Protein AF-A0A934H9K4-F1 (afdb_monomer_lite)

Sequence (70 aa):
VRDVEPTAAQWRFGGGPLDTNHTRIIDLAWPADKKPTQEEILGKYTPTQESDPDKIDPNSYCLLPMLRAP

Secondary structure (DSSP, 8-state):
---EESS-BTTBEES--SSSS----------TTSSSPHHHHHH-S-------GGGS-GGGSPPPPPPPP-

Radius of gyration: 13.75 Å; chains: 1; bounding box: 29×26×39 Å

pLDDT: mean 94.05, std 4.04, range [70.69, 97.75]

Structure (mmCIF, N/CA/C/O backbone):
data_AF-A0A934H9K4-F1
#
_entry.id   AF-A0A934H9K4-F1
#
loop_
_atom_site.group_PDB
_atom_site.id
_atom_site.type_symbol
_atom_site.label_atom_id
_atom_site.label_alt_id
_atom_site.label_comp_id
_atom_site.label_asym_id
_atom_site.label_entity_id
_atom_site.label_seq_id
_atom_site.pdbx_PDB_ins_code
_atom_site.Cartn_x
_atom_site.Cartn_y
_atom_site.Cartn_z
_atom_site.occupancy
_atom_site.B_iso_or_equiv
_atom_site.auth_seq_id
_atom_site.auth_comp_id
_atom_site.auth_asym_id
_atom_site.auth_atom_id
_atom_site.pdbx_PDB_model_num
ATOM 1 N N . VAL A 1 1 ? -8.137 -5.958 -11.013 1.00 83.75 1 VAL A N 1
ATOM 2 C CA . VAL A 1 1 ? -7.896 -4.731 -10.216 1.00 83.75 1 VAL A CA 1
ATOM 3 C C . VAL A 1 1 ? -7.224 -3.718 -11.132 1.00 83.75 1 VAL A C 1
ATOM 5 O O . VAL A 1 1 ? -6.395 -4.141 -11.927 1.00 83.75 1 VAL A O 1
ATOM 8 N N . ARG A 1 2 ? -7.641 -2.444 -11.125 1.00 92.31 2 ARG A N 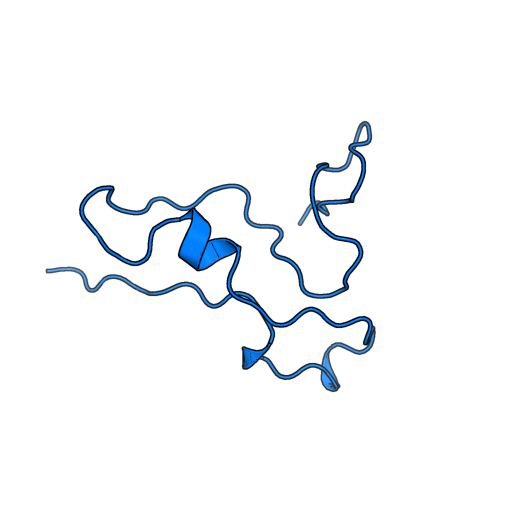1
ATOM 9 C CA . ARG A 1 2 ? -6.982 -1.394 -11.925 1.00 92.31 2 ARG A CA 1
ATOM 10 C C . ARG A 1 2 ? -5.684 -0.994 -11.232 1.00 92.31 2 ARG A C 1
ATOM 12 O O . ARG A 1 2 ? -5.689 -0.875 -10.012 1.00 92.31 2 ARG A O 1
ATOM 19 N N . ASP A 1 3 ? -4.627 -0.785 -12.004 1.00 93.88 3 ASP A N 1
ATOM 20 C CA . ASP A 1 3 ? -3.334 -0.410 -11.439 1.00 93.88 3 ASP A CA 1
ATOM 21 C C . ASP A 1 3 ? -3.264 1.068 -11.017 1.00 93.88 3 ASP A C 1
ATOM 23 O O . ASP A 1 3 ? -4.059 1.897 -11.492 1.00 93.88 3 ASP A O 1
ATOM 27 N N . VAL A 1 4 ? -2.317 1.371 -10.125 1.00 96.44 4 VAL A N 1
ATOM 28 C CA . VAL A 1 4 ? -2.029 2.713 -9.602 1.00 96.44 4 VAL A CA 1
ATOM 29 C C . VAL A 1 4 ? -0.626 3.118 -10.046 1.00 96.44 4 VAL A C 1
ATOM 31 O O . VAL A 1 4 ? 0.373 2.776 -9.434 1.00 96.44 4 VAL A O 1
ATOM 34 N N . GLU A 1 5 ? -0.552 3.865 -11.138 1.00 96.75 5 GLU A N 1
ATOM 35 C CA . GLU A 1 5 ? 0.719 4.260 -11.745 1.00 96.75 5 GLU A CA 1
ATOM 36 C C . GLU A 1 5 ? 1.285 5.535 -11.101 1.00 96.75 5 GLU A C 1
ATOM 38 O O . GLU A 1 5 ? 0.550 6.282 -10.443 1.00 96.75 5 GLU A O 1
ATOM 43 N N . PRO A 1 6 ? 2.552 5.892 -11.375 1.00 96.94 6 PRO A N 1
ATOM 44 C CA . PRO A 1 6 ? 3.080 7.211 -11.029 1.00 96.94 6 PRO A CA 1
ATOM 45 C C . PRO A 1 6 ? 2.263 8.359 -11.618 1.00 96.94 6 PRO A C 1
ATOM 47 O O . PRO A 1 6 ? 2.031 9.372 -10.962 1.00 96.94 6 PRO A O 1
ATOM 50 N N . THR A 1 7 ? 1.778 8.197 -12.850 1.00 97.75 7 THR A N 1
ATOM 51 C CA . THR A 1 7 ? 0.956 9.194 -13.545 1.00 97.75 7 THR A CA 1
ATOM 52 C C . THR A 1 7 ? -0.377 8.583 -13.953 1.00 97.75 7 THR A C 1
ATOM 54 O O . THR A 1 7 ? -0.419 7.488 -14.508 1.00 97.75 7 THR A O 1
ATOM 57 N N . ALA A 1 8 ? -1.471 9.304 -13.705 1.00 97.31 8 ALA A N 1
ATOM 58 C CA . ALA A 1 8 ? -2.804 8.854 -14.088 1.00 97.31 8 ALA A CA 1
ATOM 59 C C . ALA A 1 8 ? -2.956 8.743 -15.617 1.00 97.31 8 ALA A C 1
ATOM 61 O O . ALA A 1 8 ? -2.376 9.515 -16.380 1.00 97.31 8 ALA A O 1
ATOM 62 N N . ALA A 1 9 ? -3.811 7.822 -16.058 1.00 96.38 9 ALA A N 1
ATOM 63 C CA . ALA A 1 9 ? -4.219 7.676 -17.453 1.00 96.38 9 ALA A CA 1
ATOM 64 C C . ALA A 1 9 ? -5.740 7.505 -17.526 1.00 96.38 9 ALA A C 1
ATOM 66 O O . ALA A 1 9 ? -6.381 7.232 -16.515 1.00 96.38 9 ALA A O 1
ATOM 67 N N . GLN A 1 10 ? -6.334 7.580 -18.723 1.00 96.31 10 GLN A N 1
ATOM 68 C CA . GLN A 1 10 ? -7.793 7.452 -18.888 1.00 96.31 10 GLN A CA 1
ATOM 69 C C . GLN A 1 10 ? -8.374 6.189 -18.218 1.00 96.31 10 GLN A C 1
ATOM 71 O O . GLN A 1 10 ? -9.513 6.193 -17.760 1.00 96.31 10 GLN A O 1
ATOM 76 N N . TRP A 1 11 ? -7.578 5.119 -18.125 1.00 92.56 11 TRP A N 1
ATOM 77 C CA . TRP A 1 11 ? -8.004 3.819 -17.604 1.00 92.56 11 TRP A CA 1
ATOM 78 C C . TRP A 1 11 ? -7.191 3.333 -16.393 1.00 92.56 11 TRP A C 1
ATOM 80 O O . TRP A 1 11 ? -7.357 2.176 -16.002 1.00 92.56 11 TRP A O 1
ATOM 90 N N . ARG A 1 12 ? -6.333 4.180 -15.796 1.00 94.38 12 ARG A N 1
ATOM 91 C CA . ARG A 1 12 ? -5.444 3.848 -14.658 1.00 94.38 12 ARG A CA 1
ATOM 92 C C . ARG A 1 12 ? -5.450 4.949 -13.598 1.00 94.38 12 ARG A C 1
ATOM 94 O O . ARG A 1 12 ? -5.581 6.123 -13.938 1.00 94.38 12 ARG A O 1
ATOM 101 N N . PHE A 1 13 ? -5.302 4.572 -12.330 1.00 97.12 13 PHE A N 1
ATOM 102 C CA . PHE A 1 13 ? -5.099 5.551 -11.260 1.00 97.12 13 PHE A CA 1
ATOM 103 C C . PHE A 1 13 ? -3.672 6.114 -11.311 1.00 97.12 13 PHE A C 1
ATOM 105 O O . PHE A 1 13 ? -2.808 5.549 -11.980 1.00 97.12 13 PHE A O 1
ATOM 112 N N . GLY A 1 14 ? -3.453 7.244 -10.636 1.00 97.00 14 GLY A N 1
ATOM 113 C CA . GLY A 1 14 ? -2.161 7.926 -10.546 1.00 97.00 14 GLY A CA 1
ATOM 114 C C . GLY A 1 14 ? -1.733 8.161 -9.097 1.00 97.00 14 GLY A C 1
ATOM 115 O O . GLY A 1 14 ? -2.569 8.086 -8.197 1.00 97.00 14 GLY A O 1
ATOM 116 N N . GLY A 1 15 ? -0.462 8.512 -8.892 1.00 95.69 15 GLY A N 1
ATOM 117 C CA . GLY A 1 15 ? 0.111 8.835 -7.580 1.00 95.69 15 GLY A CA 1
ATOM 118 C C . GLY A 1 15 ? 0.757 7.655 -6.848 1.00 95.69 15 GLY A C 1
ATOM 119 O O . GLY A 1 15 ? 1.206 7.827 -5.718 1.00 95.69 15 GLY A O 1
ATOM 120 N N . GLY A 1 16 ? 0.820 6.479 -7.477 1.00 95.25 16 GLY A N 1
ATOM 121 C CA . GLY A 1 16 ? 1.532 5.317 -6.948 1.00 95.25 16 GLY A CA 1
ATOM 122 C C . GLY A 1 16 ? 3.041 5.392 -7.215 1.00 95.25 16 GLY A C 1
ATOM 123 O O . GLY A 1 16 ? 3.482 6.092 -8.127 1.00 95.25 16 GLY A O 1
ATOM 124 N N . PRO A 1 17 ? 3.874 4.690 -6.443 1.00 95.25 17 PRO A N 1
ATOM 125 C CA . PRO A 1 17 ? 5.289 4.547 -6.754 1.00 95.25 17 PRO A CA 1
ATOM 126 C C . PRO A 1 17 ? 5.510 3.546 -7.895 1.00 95.25 17 PRO A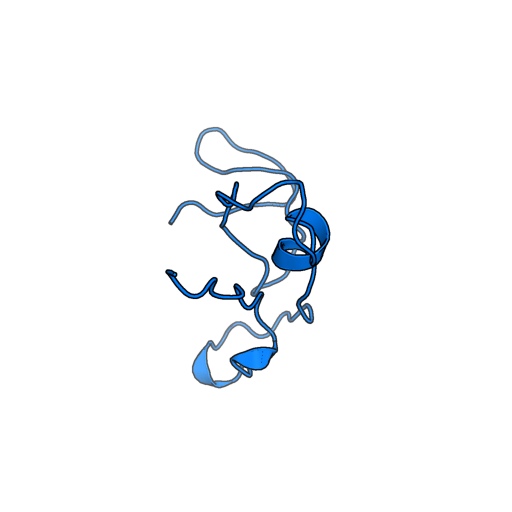 C 1
ATOM 128 O O . PRO A 1 17 ? 4.689 2.672 -8.160 1.00 95.25 17 PRO A O 1
ATOM 131 N N . LEU A 1 18 ? 6.655 3.661 -8.571 1.00 95.12 18 LEU A N 1
ATOM 132 C CA . LEU A 1 18 ? 7.066 2.710 -9.603 1.00 95.12 18 L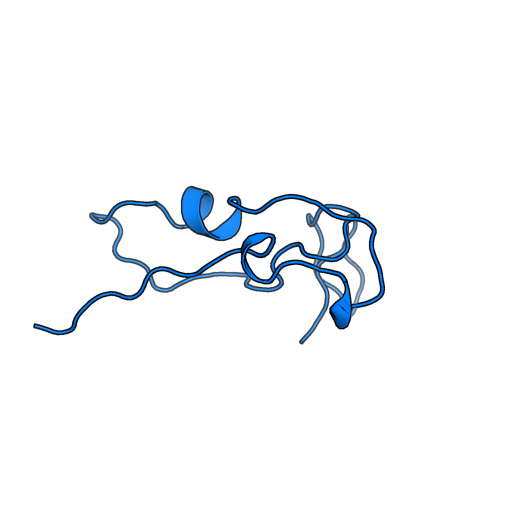EU A CA 1
ATOM 133 C C . LEU A 1 18 ? 7.746 1.501 -8.950 1.00 95.12 18 LEU A C 1
ATOM 135 O O . LEU A 1 18 ? 8.958 1.347 -9.049 1.00 95.12 18 LEU A O 1
ATOM 139 N N . ASP A 1 19 ? 6.981 0.687 -8.234 1.00 95.81 19 ASP A N 1
ATOM 140 C CA . ASP A 1 19 ? 7.409 -0.599 -7.681 1.00 95.81 19 ASP A CA 1
ATOM 141 C C . ASP A 1 19 ? 6.353 -1.678 -7.965 1.00 95.81 19 ASP A C 1
ATOM 143 O O . ASP A 1 19 ? 5.242 -1.385 -8.409 1.00 95.81 19 ASP A O 1
ATOM 147 N N . THR A 1 20 ? 6.696 -2.945 -7.757 1.00 95.12 20 THR A N 1
ATOM 148 C CA . THR A 1 20 ? 5.805 -4.056 -8.1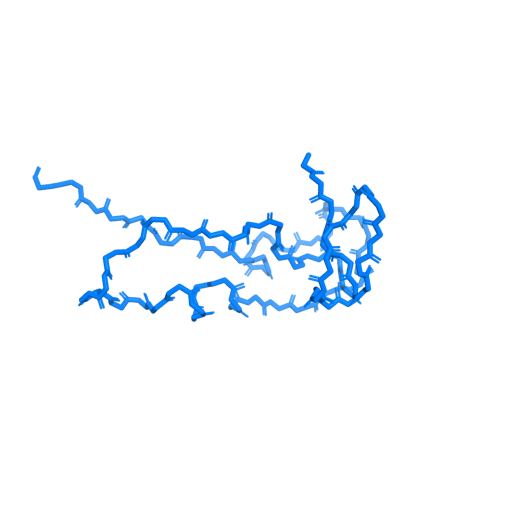15 1.00 95.12 20 THR A CA 1
ATOM 149 C C . THR A 1 20 ? 4.698 -4.257 -7.078 1.00 95.12 20 THR A C 1
ATOM 151 O O . THR A 1 20 ? 3.567 -4.599 -7.432 1.00 95.12 20 THR A O 1
ATOM 154 N N . ASN A 1 21 ? 4.988 -4.022 -5.797 1.00 95.44 21 ASN A N 1
ATOM 155 C CA . ASN A 1 21 ? 4.164 -4.473 -4.675 1.00 95.44 21 ASN A CA 1
ATOM 156 C C . ASN A 1 21 ? 3.389 -3.375 -3.925 1.00 95.44 21 ASN A C 1
ATOM 158 O O . ASN A 1 21 ? 2.762 -3.688 -2.909 1.00 95.44 21 ASN A O 1
ATOM 162 N N . HIS A 1 22 ? 3.361 -2.129 -4.412 1.00 95.75 22 HIS A N 1
ATOM 163 C CA . HIS A 1 22 ? 2.488 -1.094 -3.855 1.00 95.75 22 HIS A CA 1
ATOM 164 C C . HIS A 1 22 ? 1.013 -1.511 -3.846 1.00 95.75 22 HIS A C 1
ATOM 166 O O . HIS A 1 22 ? 0.541 -2.362 -4.609 1.00 95.75 22 HIS A O 1
ATOM 172 N N . THR A 1 23 ? 0.244 -0.873 -2.971 1.00 95.50 23 THR A N 1
ATOM 173 C CA . THR A 1 23 ? -1.180 -1.168 -2.835 1.00 95.50 23 THR A CA 1
ATOM 174 C C . THR A 1 23 ? -2.006 -0.630 -4.006 1.00 95.50 23 THR A C 1
ATOM 176 O O . THR A 1 23 ? -1.784 0.471 -4.500 1.00 95.50 23 THR A O 1
ATOM 179 N N . ARG A 1 24 ? -3.017 -1.403 -4.420 1.00 95.62 24 ARG A N 1
ATOM 180 C CA . ARG A 1 24 ? -4.082 -0.958 -5.342 1.00 95.62 24 ARG A CA 1
ATOM 181 C C . ARG A 1 24 ? -5.382 -0.621 -4.600 1.00 95.62 24 ARG A C 1
ATOM 183 O O . ARG A 1 24 ? -6.443 -0.493 -5.211 1.00 95.62 24 ARG A O 1
ATOM 190 N N . ILE A 1 25 ? -5.316 -0.529 -3.274 1.00 95.56 25 ILE A N 1
ATOM 191 C CA . ILE A 1 25 ? -6.435 -0.146 -2.417 1.00 95.56 25 ILE A CA 1
ATOM 192 C C . ILE A 1 25 ? -6.469 1.376 -2.347 1.00 95.56 25 ILE A C 1
ATOM 194 O O . ILE A 1 25 ? -5.489 2.001 -1.956 1.00 95.56 25 ILE A O 1
ATOM 198 N N . ILE A 1 26 ? -7.603 1.957 -2.730 1.00 95.38 26 ILE A N 1
ATOM 199 C CA . ILE A 1 26 ? -7.777 3.414 -2.765 1.00 95.38 26 ILE A CA 1
ATOM 200 C C . ILE A 1 26 ? -8.183 3.956 -1.393 1.00 95.38 26 ILE A C 1
ATOM 202 O O . ILE A 1 26 ? -7.763 5.043 -1.014 1.00 95.38 26 ILE A O 1
ATOM 206 N N . ASP A 1 27 ? -8.994 3.194 -0.658 1.00 95.25 27 ASP A N 1
ATOM 207 C CA . ASP A 1 27 ? -9.543 3.599 0.632 1.00 95.25 27 ASP A CA 1
ATOM 208 C C . ASP A 1 27 ? -9.880 2.369 1.491 1.00 95.25 27 ASP A C 1
ATOM 210 O O . ASP A 1 27 ? -10.138 1.278 0.964 1.00 95.25 27 ASP A O 1
ATOM 214 N N . LEU A 1 28 ? -9.865 2.549 2.809 1.00 93.88 28 LEU A N 1
ATOM 215 C CA . LEU A 1 28 ? -10.238 1.575 3.819 1.00 93.88 28 LEU A CA 1
ATOM 216 C C . LEU A 1 28 ? -11.291 2.186 4.744 1.00 93.88 28 LEU A C 1
ATOM 218 O O . LEU A 1 28 ? -11.067 3.205 5.392 1.00 93.88 28 LEU A O 1
ATOM 222 N N . ALA A 1 29 ? -12.398 1.470 4.940 1.00 93.50 29 ALA A N 1
ATOM 223 C CA . ALA A 1 29 ? -13.313 1.782 6.030 1.00 93.50 29 ALA A CA 1
ATOM 224 C C . ALA A 1 29 ? -12.628 1.481 7.378 1.00 93.50 29 ALA A C 1
ATOM 226 O O . ALA 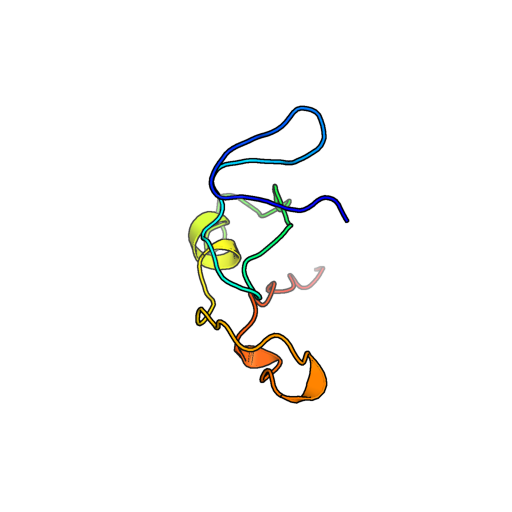A 1 29 ? -12.667 0.354 7.874 1.00 93.50 29 ALA A O 1
ATOM 227 N N . TRP A 1 30 ? -11.979 2.493 7.956 1.00 93.81 30 TRP A N 1
ATOM 228 C CA . TRP A 1 30 ? -11.224 2.395 9.199 1.00 93.81 30 TRP A CA 1
ATOM 229 C C . TRP A 1 30 ? -11.699 3.446 10.212 1.00 93.81 30 TRP A C 1
ATOM 231 O O . TRP A 1 30 ? -11.854 4.613 9.846 1.00 93.81 30 TRP A O 1
ATOM 241 N N . PRO A 1 31 ? -11.954 3.082 11.483 1.00 92.88 31 PRO A N 1
ATOM 242 C CA . PRO A 1 31 ? -12.426 4.045 12.469 1.00 92.88 31 PRO A CA 1
ATOM 243 C C . PRO A 1 31 ? -11.396 5.151 12.720 1.00 92.88 31 PRO A C 1
ATOM 245 O O . PRO A 1 31 ? -10.221 4.877 12.965 1.00 92.88 31 PRO A O 1
ATOM 248 N N . ALA A 1 32 ? -11.851 6.404 12.710 1.00 90.19 32 ALA A N 1
ATOM 249 C CA . ALA A 1 32 ? -10.983 7.573 12.870 1.00 90.19 32 ALA A CA 1
ATOM 250 C C . ALA A 1 32 ? -10.282 7.637 14.243 1.00 90.19 32 ALA A C 1
ATOM 252 O O . ALA A 1 32 ? -9.237 8.266 14.378 1.00 90.19 32 ALA A O 1
ATOM 253 N N . ASP A 1 33 ? -10.849 6.987 15.261 1.00 92.38 33 ASP A N 1
ATOM 254 C CA . ASP A 1 33 ? -10.312 6.909 16.621 1.00 92.38 33 ASP A CA 1
ATOM 255 C C . ASP A 1 33 ? -9.357 5.717 16.832 1.00 92.38 33 ASP A C 1
ATOM 257 O O . ASP A 1 33 ? -8.818 5.539 17.930 1.00 92.38 33 ASP A O 1
ATOM 261 N N . LYS A 1 34 ? -9.124 4.886 15.805 1.00 90.75 34 LYS A N 1
ATOM 262 C CA . LYS A 1 34 ? -8.246 3.713 15.886 1.00 90.75 34 LYS A CA 1
ATOM 263 C C . LYS A 1 34 ? -6.898 3.961 15.223 1.00 90.75 34 LYS A C 1
ATOM 265 O O . LYS A 1 34 ? -6.786 4.595 14.180 1.00 90.75 34 LYS A O 1
ATOM 270 N N . LYS A 1 35 ? -5.865 3.383 15.838 1.00 92.88 35 LYS A N 1
ATOM 271 C CA . LYS A 1 35 ? -4.527 3.252 15.256 1.00 92.88 35 LYS A CA 1
ATOM 272 C C . LYS A 1 35 ? -4.307 1.830 14.732 1.00 92.88 35 LYS A C 1
ATOM 274 O O . LYS A 1 35 ? -4.858 0.898 15.328 1.00 92.88 35 LYS A O 1
ATOM 279 N N . PRO A 1 36 ? -3.450 1.642 13.715 1.00 94.19 36 PRO A N 1
ATOM 280 C CA . PRO A 1 36 ? -2.808 2.678 12.879 1.00 94.19 36 PRO A CA 1
ATOM 281 C C . PRO A 1 36 ? -3.816 3.455 12.012 1.00 94.19 36 PRO A C 1
ATOM 283 O O . PRO A 1 36 ? -4.942 3.000 11.856 1.00 94.19 36 PRO A O 1
ATOM 286 N N . THR A 1 37 ? -3.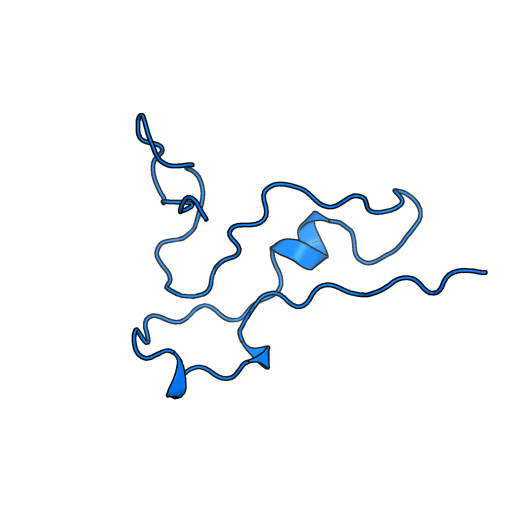456 4.629 11.494 1.00 95.56 37 THR A N 1
ATOM 287 C CA . THR A 1 37 ? -4.299 5.389 10.550 1.00 95.56 37 THR A CA 1
ATOM 288 C C . THR A 1 37 ? -4.345 4.703 9.180 1.00 95.56 37 THR A C 1
ATOM 290 O O . THR A 1 37 ? -3.495 3.872 8.869 1.00 95.56 37 THR A O 1
ATOM 293 N N . GLN A 1 38 ? -5.301 5.073 8.318 1.00 94.88 38 GLN A N 1
ATOM 294 C CA . GLN A 1 38 ? -5.335 4.583 6.931 1.00 94.88 38 GLN A CA 1
ATOM 295 C C . GLN A 1 38 ? -4.008 4.824 6.194 1.00 94.88 38 GLN A C 1
ATOM 297 O O . GLN A 1 38 ? -3.524 3.926 5.513 1.00 94.88 38 GLN A O 1
ATOM 302 N N . GLU A 1 39 ? -3.418 6.012 6.341 1.00 94.50 39 GLU A N 1
ATOM 303 C CA . GLU A 1 39 ? -2.134 6.363 5.722 1.00 94.50 39 GLU A CA 1
ATOM 304 C C . GLU A 1 39 ? -1.007 5.439 6.201 1.00 94.50 39 GLU A C 1
ATOM 306 O O . GLU A 1 39 ? -0.269 4.885 5.390 1.00 94.50 39 GLU A O 1
ATOM 311 N N . GLU A 1 40 ? -0.924 5.204 7.514 1.00 95.50 40 GLU A N 1
ATOM 312 C CA . GLU A 1 40 ? 0.059 4.291 8.102 1.00 95.50 40 GLU A CA 1
ATOM 313 C C . GLU A 1 40 ? -0.156 2.842 7.643 1.00 95.50 40 GLU A C 1
ATOM 315 O O . GLU A 1 40 ? 0.815 2.116 7.447 1.00 95.50 40 GLU A O 1
ATOM 320 N N . ILE A 1 41 ? -1.408 2.404 7.470 1.00 95.75 41 ILE A N 1
ATOM 321 C CA . ILE A 1 41 ? -1.728 1.058 6.975 1.00 95.75 41 ILE A CA 1
ATOM 322 C C . ILE A 1 41 ? -1.302 0.925 5.514 1.00 95.75 41 ILE A C 1
ATOM 324 O O . ILE A 1 41 ? -0.510 0.045 5.181 1.00 95.75 41 ILE A O 1
ATOM 328 N N . LEU A 1 42 ? -1.819 1.795 4.643 1.00 95.69 42 LEU A N 1
ATOM 329 C CA . LEU A 1 42 ? -1.648 1.692 3.194 1.00 95.69 42 LEU A CA 1
ATOM 330 C C . LEU A 1 42 ? -0.221 2.012 2.734 1.00 95.69 42 LEU A C 1
ATOM 332 O O . LEU A 1 42 ? 0.221 1.470 1.724 1.00 95.69 42 LEU A O 1
ATOM 336 N N . GLY A 1 43 ? 0.510 2.843 3.480 1.00 94.31 43 GLY A N 1
ATOM 337 C CA . GLY A 1 43 ? 1.902 3.188 3.190 1.00 94.31 43 GLY A CA 1
ATOM 338 C C . GLY A 1 43 ? 2.937 2.194 3.727 1.00 94.31 43 GLY A C 1
ATOM 339 O O . GLY A 1 43 ? 4.102 2.264 3.339 1.00 94.31 43 GLY A O 1
ATOM 340 N N . LYS A 1 44 ? 2.561 1.264 4.614 1.00 95.12 44 LYS A N 1
ATOM 341 C CA . LYS A 1 44 ? 3.514 0.349 5.259 1.00 95.12 44 LYS A CA 1
ATOM 342 C C . LYS A 1 44 ? 3.728 -0.920 4.437 1.00 95.12 44 LYS A C 1
ATOM 344 O O . LYS A 1 44 ? 2.982 -1.888 4.568 1.00 95.12 44 LYS A O 1
ATOM 349 N N . TYR A 1 45 ? 4.787 -0.919 3.637 1.00 95.75 45 TYR A N 1
ATOM 350 C CA . TYR A 1 45 ? 5.276 -2.070 2.879 1.00 95.75 45 TYR A CA 1
ATOM 351 C C . TYR A 1 45 ? 6.757 -1.852 2.505 1.00 95.75 45 TYR A C 1
ATOM 353 O O . TYR A 1 45 ? 7.284 -0.753 2.690 1.00 95.75 45 TYR A O 1
ATOM 361 N N . THR A 1 46 ? 7.442 -2.882 2.006 1.00 96.44 46 THR A N 1
ATOM 362 C CA . THR A 1 46 ? 8.838 -2.765 1.545 1.00 96.44 46 THR A CA 1
ATOM 363 C C . THR A 1 46 ? 8.854 -2.781 0.019 1.00 96.44 46 THR A C 1
ATOM 365 O O . THR A 1 46 ? 8.574 -3.838 -0.545 1.00 96.44 46 THR A O 1
ATOM 368 N N . PRO A 1 47 ? 9.186 -1.670 -0.666 1.00 96.19 47 PRO A N 1
ATOM 369 C CA . PRO A 1 47 ? 9.184 -1.624 -2.125 1.00 96.19 47 PRO A CA 1
ATOM 370 C C . PRO A 1 47 ? 10.097 -2.677 -2.758 1.00 96.19 47 PRO A C 1
ATOM 372 O O . PRO A 1 47 ? 11.237 -2.861 -2.324 1.00 96.19 47 PRO A O 1
ATOM 375 N N . THR A 1 48 ? 9.625 -3.330 -3.820 1.00 96.75 48 THR A N 1
ATOM 376 C CA . THR A 1 48 ? 10.431 -4.262 -4.623 1.00 96.75 48 THR A CA 1
ATOM 377 C C . THR A 1 48 ? 10.215 -4.078 -6.122 1.00 96.75 48 THR A C 1
ATOM 379 O O . THR A 1 48 ? 9.138 -3.691 -6.570 1.00 96.75 48 THR A O 1
ATOM 382 N N . GLN A 1 49 ? 11.248 -4.386 -6.904 1.00 96.88 49 GLN A N 1
ATOM 383 C CA . GLN A 1 49 ? 11.192 -4.472 -8.369 1.00 96.88 49 GLN A CA 1
ATOM 384 C C . GLN A 1 49 ? 11.156 -5.923 -8.868 1.00 96.88 49 GLN A C 1
ATOM 386 O O . GLN A 1 49 ? 11.158 -6.152 -10.074 1.00 96.88 49 GLN A O 1
ATOM 391 N N . GLU A 1 50 ? 11.168 -6.905 -7.959 1.00 96.88 50 GLU A N 1
ATOM 392 C CA . GLU A 1 50 ? 10.978 -8.304 -8.337 1.00 96.88 50 GLU A CA 1
ATOM 393 C C . GLU A 1 50 ? 9.602 -8.464 -8.984 1.00 96.88 50 GLU A C 1
ATOM 395 O O . GLU A 1 50 ? 8.600 -8.015 -8.436 1.00 96.88 50 GLU A O 1
ATOM 400 N N . SER A 1 51 ? 9.586 -9.083 -10.159 1.00 93.94 51 SER A N 1
ATOM 401 C CA . SER A 1 51 ? 8.399 -9.254 -10.998 1.00 93.94 51 SER A CA 1
ATOM 402 C C . SER A 1 51 ? 7.752 -10.627 -10.844 1.00 93.94 51 SER A C 1
ATOM 404 O O . SER A 1 51 ? 6.585 -10.787 -11.191 1.00 93.94 51 SER A O 1
ATOM 406 N N . ASP A 1 52 ? 8.506 -11.611 -10.351 1.00 95.56 52 ASP A N 1
ATOM 407 C CA . ASP A 1 52 ? 8.041 -12.965 -10.087 1.00 95.56 52 ASP A CA 1
ATOM 408 C C . ASP A 1 52 ? 7.359 -13.028 -8.708 1.00 95.56 52 ASP A C 1
ATOM 410 O O . ASP A 1 52 ? 8.052 -12.944 -7.688 1.00 95.56 52 ASP A O 1
ATOM 414 N N . PRO A 1 53 ? 6.022 -13.186 -8.638 1.00 90.00 53 PRO A N 1
ATOM 415 C CA . PRO A 1 53 ? 5.300 -13.185 -7.370 1.00 90.00 53 PRO A CA 1
ATOM 416 C C . PRO A 1 53 ? 5.767 -14.274 -6.401 1.00 90.00 53 PRO A C 1
ATOM 418 O O . PRO A 1 53 ? 5.719 -14.055 -5.193 1.00 90.00 53 PRO A O 1
ATOM 421 N N . ASP A 1 54 ? 6.273 -15.404 -6.908 1.00 95.75 54 ASP A N 1
ATOM 422 C CA . ASP A 1 54 ? 6.745 -16.521 -6.082 1.00 95.75 54 ASP A CA 1
ATOM 423 C C . ASP A 1 54 ? 8.055 -16.192 -5.343 1.00 95.75 54 ASP A C 1
ATOM 425 O O . ASP A 1 54 ? 8.429 -16.872 -4.385 1.00 95.75 54 ASP A O 1
ATOM 429 N N . LYS A 1 55 ? 8.758 -15.133 -5.767 1.00 96.69 55 LYS A N 1
ATOM 430 C CA . LYS A 1 55 ? 9.999 -14.647 -5.148 1.00 96.69 55 LYS A CA 1
ATOM 431 C C . LYS A 1 55 ? 9.785 -13.477 -4.186 1.00 96.69 55 LYS A C 1
ATOM 433 O O . LYS A 1 55 ? 10.739 -13.040 -3.541 1.00 96.69 55 LYS A O 1
ATOM 438 N N . ILE A 1 56 ? 8.562 -12.961 -4.079 1.00 95.88 56 ILE A N 1
ATOM 439 C CA . ILE A 1 56 ? 8.236 -11.828 -3.213 1.00 95.88 56 ILE A CA 1
ATOM 440 C C . ILE A 1 56 ? 7.711 -12.363 -1.879 1.00 95.88 56 ILE A C 1
ATOM 442 O O . ILE A 1 56 ? 6.698 -13.058 -1.837 1.00 95.88 56 ILE A O 1
ATOM 446 N N . ASP A 1 57 ? 8.371 -12.010 -0.771 1.00 95.56 57 ASP A N 1
ATOM 447 C CA . ASP A 1 57 ? 7.870 -12.340 0.570 1.00 95.56 57 ASP A CA 1
ATOM 448 C C . ASP A 1 57 ? 6.465 -11.730 0.756 1.00 95.56 57 ASP A C 1
ATOM 450 O O . ASP A 1 57 ? 6.313 -10.513 0.591 1.00 95.56 57 ASP A O 1
ATOM 454 N N . PRO A 1 58 ? 5.440 -12.515 1.134 1.00 94.44 58 PRO A N 1
ATOM 455 C CA . PRO A 1 58 ? 4.107 -11.996 1.432 1.00 94.44 58 PRO A CA 1
ATOM 456 C C . PRO A 1 58 ? 4.090 -10.836 2.442 1.00 94.44 58 PRO A C 1
ATOM 458 O O . PRO A 1 58 ? 3.238 -9.956 2.348 1.00 94.44 58 PRO A O 1
ATOM 461 N N . ASN A 1 59 ? 5.043 -10.784 3.377 1.00 95.00 59 ASN A N 1
ATOM 462 C CA . ASN A 1 59 ? 5.152 -9.704 4.365 1.00 95.00 59 ASN A CA 1
ATOM 463 C C . ASN A 1 59 ? 5.722 -8.398 3.794 1.00 95.00 59 ASN A C 1
ATOM 465 O O . ASN A 1 59 ? 5.728 -7.381 4.486 1.00 95.00 59 ASN A O 1
ATOM 469 N N . SER A 1 60 ? 6.227 -8.413 2.558 1.00 95.19 60 SER A N 1
ATOM 470 C CA . SER A 1 60 ? 6.706 -7.205 1.880 1.00 95.19 60 SER A CA 1
ATOM 471 C C . SER A 1 60 ? 5.574 -6.349 1.315 1.00 95.19 60 SER A C 1
ATOM 473 O O . SER A 1 60 ? 5.822 -5.188 1.008 1.00 95.19 60 SER A O 1
ATOM 475 N N . TYR A 1 61 ? 4.357 -6.893 1.192 1.00 95.38 61 TYR A N 1
ATOM 476 C CA . TYR A 1 61 ? 3.155 -6.167 0.779 1.00 95.38 61 TYR A CA 1
ATOM 477 C C . TYR A 1 61 ? 2.529 -5.385 1.944 1.00 95.38 61 TYR A C 1
ATOM 479 O O . TYR A 1 61 ? 2.812 -5.632 3.117 1.00 95.38 61 TYR A O 1
ATOM 487 N N . CYS A 1 62 ? 1.613 -4.468 1.620 1.00 94.62 62 CYS A N 1
ATOM 488 C CA . CYS A 1 62 ? 0.744 -3.838 2.613 1.00 94.62 62 CYS A CA 1
ATOM 489 C C . CYS A 1 62 ? -0.170 -4.892 3.265 1.00 94.62 62 CYS A C 1
ATOM 491 O O . CYS A 1 62 ? -0.959 -5.554 2.584 1.00 94.62 62 CYS A O 1
ATOM 493 N N . LEU A 1 63 ? -0.080 -5.032 4.590 1.00 94.19 63 LEU A N 1
ATOM 494 C CA . LEU A 1 63 ? -0.910 -5.946 5.376 1.00 94.19 63 LEU A CA 1
ATOM 495 C C . LEU A 1 63 ? -2.019 -5.174 6.096 1.00 94.19 63 LEU A C 1
ATOM 497 O O . LEU A 1 63 ? -1.748 -4.319 6.941 1.00 94.19 63 LEU A O 1
ATOM 501 N N . LEU A 1 64 ? -3.274 -5.509 5.793 1.00 94.25 64 LEU A N 1
ATOM 502 C CA . LEU A 1 64 ? -4.428 -4.875 6.424 1.00 94.25 64 LEU A CA 1
ATOM 503 C C . LEU A 1 64 ? -4.693 -5.466 7.818 1.00 94.25 64 LEU A C 1
ATOM 505 O O . LEU A 1 64 ? -4.897 -6.678 7.938 1.00 94.25 64 LEU A O 1
ATOM 509 N N . PRO A 1 65 ? -4.739 -4.643 8.881 1.00 93.19 65 PRO A N 1
ATOM 510 C CA . PRO A 1 65 ? -5.166 -5.109 10.189 1.00 93.19 65 PRO A CA 1
ATOM 511 C C . PRO A 1 65 ? -6.667 -5.422 10.189 1.00 93.19 65 PRO A C 1
ATOM 513 O O . PRO A 1 65 ? -7.472 -4.723 9.578 1.00 93.19 65 PRO A O 1
ATOM 516 N N . MET A 1 66 ? -7.052 -6.453 10.938 1.00 91.81 66 MET A N 1
ATOM 517 C CA . MET A 1 66 ? -8.455 -6.814 11.140 1.00 91.81 66 MET A CA 1
ATOM 518 C C . MET A 1 66 ? -8.949 -6.293 12.487 1.00 91.81 66 MET A C 1
ATOM 520 O O . MET A 1 66 ? -8.291 -6.473 13.515 1.00 91.81 66 MET A O 1
ATOM 524 N N . LEU A 1 67 ? -10.140 -5.696 12.497 1.00 89.19 67 LEU A N 1
ATOM 525 C CA . LEU A 1 67 ? -10.855 -5.387 13.731 1.00 89.19 67 LEU A CA 1
ATOM 526 C C . LEU A 1 67 ? -11.653 -6.612 14.167 1.00 89.19 67 LEU A C 1
ATOM 528 O O . LEU A 1 67 ? -12.320 -7.257 13.357 1.00 89.19 67 LEU A O 1
ATOM 532 N N . ARG A 1 68 ? -11.601 -6.933 15.459 1.00 88.38 68 ARG A N 1
ATOM 533 C CA . ARG A 1 68 ? -12.521 -7.918 16.025 1.00 88.38 68 ARG A CA 1
ATOM 534 C C . ARG A 1 68 ? -13.889 -7.274 16.185 1.00 88.38 68 ARG A C 1
ATOM 536 O O . ARG A 1 68 ? -13.986 -6.169 16.720 1.00 88.38 68 ARG A O 1
ATOM 543 N N . ALA A 1 69 ? -14.919 -7.978 15.731 1.00 79.81 69 ALA A N 1
ATOM 544 C CA . ALA A 1 69 ? -16.284 -7.644 16.093 1.00 79.81 69 ALA A CA 1
ATOM 545 C C . ALA A 1 69 ? -16.466 -7.836 17.614 1.00 79.81 69 ALA A C 1
ATOM 547 O O . ALA A 1 69 ? -15.820 -8.730 18.177 1.00 79.81 69 ALA A O 1
ATOM 548 N N . PRO A 1 70 ? -17.265 -6.980 18.270 1.00 70.69 70 PRO A N 1
ATOM 549 C CA . PRO A 1 70 ? -17.619 -7.142 19.677 1.00 70.69 70 PRO A CA 1
ATOM 550 C C . PRO A 1 70 ? -18.402 -8.434 19.938 1.00 70.69 70 PRO A C 1
ATOM 552 O O . PRO A 1 70 ? -19.095 -8.913 19.010 1.00 70.69 70 PRO A O 1
#

Foldseek 3Di:
DAEEDCDDDPRHHHDDDPFDAQDPDPDDPDDPPDPPDRCCQRVDAAGHNDPDPVPDDPRRHRDDDDDDDD